Protein AF-A0A7W1W8S3-F1 (afdb_monomer)

Secondary structure (DSSP, 8-state):
---S-----HHHHHHHHHHHHHHHHHHHHHHHGGGG-SSHHHHHHHHHHHHHHTTHHHHHHHHHHHHHTTS-----TTS--HHHHHTTT----BTTB-SPPPPP---

Foldseek 3Di:
DPDPDFDADPVLVVLLVVLVVCVVVVVVVLVVCPVVDPDPVSSVVSVVCCCPVVVSVVSVVSNCVRVCVRFDPDADPVRDGPVCVVCVPPDDADPVRNDPPPDPPPD

Mean predicted aligned error: 5.75 Å

Radius of gyration: 18.42 Å; Cα contacts (8 Å, |Δi|>4): 42; chains: 1; bounding box: 38×42×54 Å

Structure (mmCIF, N/CA/C/O backbone):
data_AF-A0A7W1W8S3-F1
#
_entry.id   AF-A0A7W1W8S3-F1
#
loop_
_atom_site.group_PDB
_atom_site.id
_atom_site.type_symbol
_atom_site.label_atom_id
_atom_site.label_alt_id
_atom_site.label_comp_id
_atom_site.label_asym_id
_atom_site.label_entity_id
_atom_site.label_seq_id
_atom_site.pdbx_PDB_ins_code
_atom_site.Cartn_x
_atom_site.Cartn_y
_atom_site.Cartn_z
_atom_site.occupancy
_atom_site.B_iso_or_equiv
_atom_site.auth_seq_id
_atom_site.auth_comp_id
_atom_site.auth_asym_id
_atom_site.auth_atom_id
_atom_site.pdbx_PDB_model_num
ATOM 1 N N . MET A 1 1 ? -14.171 -7.850 23.528 1.00 48.53 1 MET A N 1
ATOM 2 C CA . MET A 1 1 ? -14.894 -8.404 22.365 1.00 48.53 1 MET A CA 1
ATOM 3 C C . MET A 1 1 ? -14.457 -7.577 21.182 1.00 48.53 1 MET A C 1
ATOM 5 O O . MET A 1 1 ? -14.751 -6.393 21.183 1.00 48.53 1 MET A O 1
ATOM 9 N N . THR A 1 2 ? -13.695 -8.152 20.259 1.00 61.97 2 THR A N 1
ATOM 10 C CA . THR A 1 2 ? -13.437 -7.525 18.961 1.00 61.97 2 THR A CA 1
ATOM 11 C C . THR A 1 2 ? -14.764 -7.469 18.216 1.00 61.97 2 THR A C 1
ATOM 13 O O . THR A 1 2 ? -15.479 -8.474 18.160 1.00 61.97 2 THR A O 1
ATOM 16 N N . ASP A 1 3 ? -15.143 -6.290 17.733 1.00 69.56 3 ASP A N 1
ATOM 17 C CA . ASP A 1 3 ? -16.346 -6.149 16.920 1.00 69.56 3 ASP A CA 1
ATOM 18 C C . ASP A 1 3 ? -16.159 -6.979 15.642 1.00 69.56 3 ASP A C 1
ATOM 20 O O . ASP A 1 3 ? -15.151 -6.852 14.951 1.00 69.56 3 ASP A O 1
ATOM 24 N N . GLU A 1 4 ? -17.121 -7.842 15.301 1.00 82.56 4 GLU A N 1
ATOM 25 C CA . GLU A 1 4 ? -17.028 -8.693 14.098 1.00 82.56 4 GLU A CA 1
ATOM 26 C C . GLU A 1 4 ? -16.993 -7.848 12.806 1.00 82.56 4 GLU A C 1
ATOM 28 O O . GLU A 1 4 ? -16.662 -8.333 11.722 1.00 82.56 4 GLU A O 1
ATOM 33 N N . LYS A 1 5 ? -17.383 -6.570 12.898 1.00 89.06 5 LYS A N 1
ATOM 34 C CA . LYS A 1 5 ? -17.531 -5.661 11.763 1.00 89.06 5 LYS A CA 1
ATOM 35 C C . LYS A 1 5 ? -16.954 -4.292 12.085 1.00 89.06 5 LYS A C 1
ATOM 37 O O . LYS A 1 5 ? -17.361 -3.650 13.044 1.00 89.06 5 LYS A O 1
ATOM 42 N N . VAL A 1 6 ? -16.128 -3.790 11.174 1.00 91.94 6 VAL A N 1
ATOM 43 C CA . VAL A 1 6 ? -15.742 -2.376 11.118 1.00 91.94 6 VAL A CA 1
ATOM 44 C C . VAL A 1 6 ? -16.645 -1.617 10.149 1.00 91.94 6 VAL A C 1
ATOM 46 O O . VAL A 1 6 ? -17.124 -2.164 9.150 1.00 91.94 6 VAL A O 1
ATOM 49 N N . SER A 1 7 ? -16.896 -0.340 10.433 1.00 93.50 7 SER A N 1
ATOM 50 C CA . SER A 1 7 ? -17.739 0.515 9.595 1.00 93.50 7 SER A CA 1
ATOM 51 C C . SER A 1 7 ? -16.997 1.774 9.167 1.00 93.50 7 SER A C 1
ATOM 53 O O . SER A 1 7 ? -16.213 2.350 9.915 1.00 93.50 7 SER A O 1
ATOM 55 N N . TYR A 1 8 ? -17.261 2.216 7.939 1.00 96.75 8 TYR A N 1
ATOM 56 C CA . TYR A 1 8 ? -16.612 3.380 7.351 1.00 96.75 8 TYR A CA 1
ATOM 57 C C . TYR A 1 8 ? -17.628 4.268 6.651 1.00 96.75 8 TYR A C 1
ATOM 59 O O . TYR A 1 8 ? -18.644 3.808 6.119 1.00 96.75 8 TYR A O 1
ATOM 67 N N . ARG A 1 9 ? -17.319 5.563 6.558 1.00 97.19 9 ARG A N 1
ATOM 68 C CA . ARG A 1 9 ? -18.111 6.468 5.724 1.00 97.19 9 ARG A CA 1
ATOM 69 C C . ARG A 1 9 ? -17.933 6.076 4.262 1.00 97.19 9 ARG A C 1
ATOM 71 O O . ARG A 1 9 ? -16.817 6.062 3.746 1.00 97.19 9 ARG A O 1
ATOM 78 N N . ARG A 1 10 ? -19.048 5.868 3.558 1.00 97.62 10 ARG A N 1
ATOM 79 C CA . ARG A 1 10 ? -19.069 5.500 2.130 1.00 97.62 10 ARG A CA 1
ATOM 80 C C . ARG A 1 10 ? -18.145 6.368 1.267 1.00 97.62 10 ARG A C 1
ATOM 82 O O . ARG A 1 10 ? -17.438 5.841 0.418 1.00 97.62 10 ARG A O 1
ATOM 89 N N . LYS A 1 11 ? -18.134 7.687 1.489 1.00 97.88 11 LYS A N 1
ATOM 90 C CA . LYS A 1 11 ? -17.292 8.632 0.734 1.00 97.88 11 LYS A CA 1
ATOM 91 C C . LYS A 1 11 ? -15.789 8.367 0.892 1.00 97.88 11 LYS A C 1
ATOM 93 O O . LYS A 1 11 ? -15.045 8.536 -0.068 1.00 97.88 11 LYS A O 1
ATOM 98 N N . ASP A 1 12 ? -15.361 7.932 2.075 1.00 97.81 12 ASP A N 1
ATOM 99 C CA . ASP A 1 12 ? -13.952 7.687 2.370 1.00 97.81 12 ASP A CA 1
ATOM 100 C C . ASP A 1 12 ? -13.505 6.381 1.698 1.00 97.81 12 ASP A C 1
ATOM 102 O O . ASP A 1 12 ? -12.458 6.344 1.057 1.00 97.81 12 ASP A O 1
ATOM 106 N N . ILE A 1 13 ? -14.363 5.353 1.719 1.00 98.12 13 ILE A N 1
ATOM 107 C CA . ILE A 1 13 ? -14.136 4.098 0.987 1.00 98.12 13 ILE A CA 1
ATOM 108 C C . ILE A 1 13 ? -14.109 4.317 -0.526 1.00 98.12 13 ILE A C 1
ATOM 110 O O . ILE A 1 13 ? -13.211 3.816 -1.194 1.00 98.12 13 ILE A O 1
ATOM 114 N N . ILE A 1 14 ? -15.040 5.100 -1.083 1.00 98.44 14 ILE A N 1
ATOM 115 C CA . ILE A 1 14 ? -15.029 5.425 -2.520 1.00 98.44 14 ILE A CA 1
ATOM 116 C C . ILE A 1 14 ? -13.722 6.122 -2.908 1.00 98.44 14 ILE A C 1
ATOM 118 O O . ILE A 1 14 ? -13.148 5.797 -3.944 1.00 98.44 14 ILE A O 1
ATOM 122 N N . LYS A 1 15 ? -13.225 7.043 -2.073 1.00 97.69 15 LYS A N 1
ATOM 123 C CA . LYS A 1 15 ? -11.942 7.714 -2.310 1.00 97.69 15 LYS A CA 1
ATOM 124 C C . LYS A 1 15 ? -10.779 6.716 -2.336 1.00 97.69 15 LYS A C 1
ATOM 126 O O . LYS A 1 15 ? -9.979 6.763 -3.265 1.00 97.69 15 LYS A O 1
ATOM 131 N N . ILE A 1 16 ? -10.717 5.799 -1.367 1.00 98.38 16 ILE A N 1
ATOM 132 C CA . ILE A 1 16 ? -9.697 4.739 -1.329 1.00 98.38 16 ILE A CA 1
ATOM 133 C C . ILE A 1 16 ? -9.774 3.867 -2.583 1.00 98.38 16 ILE A C 1
ATOM 135 O O . ILE A 1 16 ? -8.760 3.639 -3.232 1.00 98.38 16 ILE A O 1
ATOM 139 N N . LEU A 1 17 ? -10.971 3.406 -2.951 1.00 98.50 17 LEU A N 1
ATOM 140 C CA . LEU A 1 17 ? -11.169 2.546 -4.118 1.00 98.50 17 LEU A CA 1
ATOM 141 C C . LEU A 1 17 ? -10.787 3.247 -5.424 1.00 98.50 17 LEU A C 1
ATOM 143 O O . LEU A 1 17 ? -10.209 2.616 -6.303 1.00 98.50 17 LEU A O 1
ATOM 147 N N . ALA A 1 18 ? -11.063 4.546 -5.549 1.00 98.19 18 ALA A N 1
ATOM 148 C CA . ALA A 1 18 ? -10.634 5.329 -6.701 1.00 98.19 18 ALA A CA 1
ATOM 149 C C . ALA A 1 18 ? -9.101 5.411 -6.792 1.00 98.19 18 ALA A C 1
ATOM 151 O O . ALA A 1 18 ? -8.542 5.174 -7.863 1.00 98.19 18 ALA A O 1
ATOM 152 N N . ASP A 1 19 ? -8.419 5.684 -5.673 1.00 98.12 19 ASP A N 1
ATOM 153 C CA . ASP A 1 19 ? -6.954 5.708 -5.617 1.00 98.12 19 ASP A CA 1
ATOM 154 C C . ASP A 1 19 ? -6.351 4.325 -5.934 1.00 98.12 19 ASP A C 1
ATOM 156 O O . ASP A 1 19 ? -5.427 4.232 -6.744 1.00 98.12 19 ASP A O 1
ATOM 160 N N . LEU A 1 20 ? -6.910 3.243 -5.379 1.00 98.25 20 LEU A N 1
ATOM 161 C CA . LEU A 1 20 ? -6.494 1.867 -5.680 1.00 98.25 20 LEU A CA 1
ATOM 162 C C . LEU A 1 20 ? -6.715 1.503 -7.151 1.00 98.25 20 LEU A C 1
ATOM 164 O O . LEU A 1 20 ? -5.863 0.857 -7.755 1.00 98.25 20 LEU A O 1
ATOM 168 N N . ASN A 1 21 ? -7.822 1.937 -7.755 1.00 98.38 21 ASN A N 1
ATOM 169 C CA . ASN A 1 21 ? -8.094 1.678 -9.165 1.00 98.38 21 ASN A CA 1
ATOM 170 C C . ASN A 1 21 ? -7.061 2.357 -10.074 1.00 98.38 21 ASN A C 1
ATOM 172 O O . ASN A 1 21 ? -6.577 1.739 -11.018 1.00 98.38 21 ASN A O 1
ATOM 176 N N . VAL A 1 22 ? -6.678 3.603 -9.765 1.00 97.94 22 VAL A N 1
ATOM 177 C CA . VAL A 1 22 ? -5.586 4.285 -10.478 1.00 97.94 22 VAL A CA 1
ATOM 178 C C . VAL A 1 22 ? -4.292 3.483 -10.359 1.00 97.94 22 VAL A C 1
ATOM 180 O O . VAL A 1 22 ? -3.629 3.270 -11.371 1.00 97.94 22 VAL A O 1
ATOM 183 N N . MET A 1 23 ? -3.951 2.997 -9.163 1.00 97.50 23 MET A N 1
ATOM 184 C CA . MET A 1 23 ? -2.750 2.180 -8.948 1.00 97.50 23 MET A CA 1
ATOM 185 C C . MET A 1 23 ? -2.775 0.892 -9.771 1.00 97.50 23 MET A C 1
ATOM 187 O O . MET A 1 23 ? -1.861 0.660 -10.555 1.00 97.50 23 MET A O 1
ATOM 191 N N . VAL A 1 24 ? -3.824 0.078 -9.629 1.00 97.75 24 VAL A N 1
ATOM 192 C CA . VAL A 1 24 ? -3.924 -1.240 -10.274 1.00 97.75 24 VAL A CA 1
ATOM 193 C C . VAL A 1 24 ? -3.904 -1.114 -11.794 1.00 97.75 24 VAL A C 1
ATOM 195 O O . VAL A 1 24 ? -3.091 -1.762 -12.446 1.00 97.75 24 VAL A O 1
ATOM 198 N N . VAL A 1 25 ? -4.747 -0.247 -12.361 1.00 97.88 25 VAL A N 1
ATOM 199 C CA . VAL A 1 25 ? -4.842 -0.089 -13.819 1.00 97.88 25 VAL A CA 1
ATOM 200 C C . VAL A 1 25 ? -3.549 0.478 -14.403 1.00 97.88 25 VAL A C 1
ATOM 202 O O . VAL A 1 25 ? -3.134 0.078 -15.488 1.00 97.88 25 VAL A O 1
ATOM 205 N N . SER A 1 26 ? -2.892 1.407 -13.706 1.00 97.50 26 SER A N 1
ATOM 206 C CA . SER A 1 26 ? -1.647 1.998 -14.207 1.00 97.50 26 SER A CA 1
ATOM 207 C C . SER A 1 26 ? -0.482 1.017 -14.118 1.00 97.50 26 SER A C 1
ATOM 209 O O . SER A 1 26 ? 0.285 0.918 -15.069 1.00 97.50 26 SER A O 1
ATOM 211 N N . LEU A 1 27 ? -0.367 0.256 -13.024 1.00 96.56 27 LEU A N 1
ATOM 212 C CA . LEU A 1 27 ? 0.672 -0.766 -12.871 1.00 96.56 27 LEU A CA 1
ATOM 213 C C . LEU A 1 27 ? 0.518 -1.897 -13.894 1.00 96.56 27 LEU A C 1
ATOM 215 O O . LEU A 1 27 ? 1.519 -2.338 -14.448 1.00 96.56 27 LEU A O 1
ATOM 219 N N . ASP A 1 28 ? -0.713 -2.318 -14.195 1.00 96.38 28 ASP A N 1
ATOM 220 C CA . ASP A 1 28 ? -0.994 -3.300 -15.251 1.00 96.38 28 ASP A CA 1
ATOM 221 C C . ASP A 1 28 ? -0.544 -2.803 -16.638 1.00 96.38 28 ASP A C 1
ATOM 223 O O . ASP A 1 28 ? 0.131 -3.514 -17.386 1.00 96.38 28 ASP A O 1
ATOM 227 N N . ARG A 1 29 ? -0.825 -1.531 -16.953 1.00 95.56 29 ARG A N 1
ATOM 228 C CA . ARG A 1 29 ? -0.381 -0.896 -18.204 1.00 95.56 29 ARG A CA 1
ATOM 229 C C . ARG A 1 29 ? 1.136 -0.747 -18.281 1.00 95.56 29 ARG A C 1
ATOM 231 O O . ARG A 1 29 ? 1.715 -1.058 -19.316 1.00 95.56 29 ARG A O 1
ATOM 238 N N . ILE A 1 30 ? 1.778 -0.303 -17.199 1.00 94.94 30 ILE A N 1
ATOM 239 C CA . ILE A 1 30 ? 3.242 -0.189 -17.117 1.00 94.94 30 ILE A CA 1
ATOM 240 C C . ILE A 1 30 ? 3.882 -1.569 -17.291 1.00 94.94 30 ILE A C 1
ATOM 242 O O . ILE A 1 30 ? 4.807 -1.717 -18.085 1.00 94.94 30 ILE A O 1
ATOM 246 N N . GLY A 1 31 ? 3.354 -2.590 -16.610 1.00 93.88 31 GLY A N 1
ATOM 247 C CA . GLY A 1 31 ? 3.814 -3.972 -16.738 1.00 93.88 31 GLY A CA 1
ATOM 248 C C . GLY A 1 31 ? 3.652 -4.520 -18.157 1.00 93.88 31 GLY A C 1
ATOM 249 O O . GLY A 1 31 ? 4.566 -5.154 -18.676 1.00 93.88 31 GLY A O 1
ATOM 250 N N . SER A 1 32 ? 2.535 -4.217 -18.823 1.00 93.38 32 SER A N 1
ATOM 251 C CA . SER A 1 32 ? 2.305 -4.602 -20.223 1.00 93.38 32 SER A CA 1
ATOM 252 C C . SER A 1 32 ? 3.291 -3.927 -21.186 1.00 93.38 32 SER A C 1
ATOM 254 O O . SER A 1 32 ? 3.741 -4.545 -22.150 1.00 93.38 32 SER A O 1
ATOM 256 N N . TYR A 1 33 ? 3.700 -2.691 -20.886 1.00 92.25 33 TYR A N 1
ATOM 257 C CA . TYR A 1 33 ? 4.687 -1.937 -21.664 1.00 92.25 33 TYR A CA 1
ATOM 258 C C . TYR A 1 33 ? 6.134 -2.434 -21.474 1.00 92.25 33 TYR A C 1
ATOM 260 O O . TYR A 1 33 ? 7.045 -1.979 -22.164 1.00 92.25 33 TYR A O 1
ATOM 268 N N . TYR A 1 34 ? 6.374 -3.401 -20.578 1.00 89.38 34 TYR A N 1
ATOM 269 C CA . TYR A 1 34 ? 7.710 -3.952 -20.324 1.00 89.38 34 TYR A CA 1
ATOM 270 C C . TYR A 1 34 ? 8.405 -4.443 -21.601 1.00 89.38 34 TYR A C 1
ATOM 272 O O . TYR A 1 34 ? 9.585 -4.172 -21.803 1.00 89.38 34 TYR A O 1
ATOM 280 N N . SER A 1 35 ? 7.667 -5.124 -22.484 1.00 90.56 35 SER A N 1
ATOM 281 C CA . SER A 1 35 ? 8.219 -5.656 -23.740 1.00 90.56 35 SER A CA 1
ATOM 282 C C . SER A 1 35 ? 8.589 -4.582 -24.772 1.00 90.56 35 SER A C 1
ATOM 284 O O . SER A 1 35 ? 9.364 -4.860 -25.684 1.00 90.56 35 SER A O 1
ATOM 286 N N . GLU A 1 36 ? 8.065 -3.364 -24.616 1.00 93.62 36 GLU A N 1
ATOM 287 C CA . GLU A 1 36 ? 8.335 -2.216 -25.489 1.00 93.62 36 GLU A CA 1
ATOM 288 C C . GLU A 1 36 ? 9.481 -1.335 -24.962 1.00 93.62 36 GLU A C 1
ATOM 290 O O . GLU A 1 36 ? 10.008 -0.494 -25.694 1.00 93.62 36 GLU A O 1
ATOM 295 N N . CYS A 1 37 ? 9.904 -1.534 -23.709 1.00 92.94 37 CYS A N 1
ATOM 296 C CA . CYS A 1 37 ? 11.035 -0.823 -23.122 1.00 92.94 37 CYS A CA 1
ATOM 297 C C . CYS A 1 37 ? 12.354 -1.283 -23.758 1.00 92.94 37 CYS A C 1
ATOM 299 O O . CYS A 1 37 ? 12.609 -2.474 -23.938 1.00 92.94 37 CYS A O 1
ATOM 301 N N . LYS A 1 38 ? 13.248 -0.333 -24.041 1.00 93.62 38 LYS A N 1
ATOM 302 C CA . LYS A 1 38 ? 14.576 -0.602 -24.613 1.00 93.62 38 LYS A CA 1
ATOM 303 C C . LYS A 1 38 ? 15.527 -1.218 -23.594 1.00 93.62 38 LYS A C 1
ATOM 305 O O . LYS A 1 38 ? 16.506 -1.853 -23.982 1.00 93.62 38 LYS A O 1
ATOM 310 N N . SER A 1 39 ? 15.272 -1.002 -22.304 1.00 95.38 39 SER A N 1
ATOM 311 C CA . SER A 1 39 ? 16.066 -1.569 -21.219 1.00 95.38 39 SER A CA 1
ATOM 312 C C . SER A 1 39 ? 15.269 -1.712 -19.919 1.00 95.38 39 SER A C 1
ATOM 314 O O . SER A 1 39 ? 14.185 -1.146 -19.753 1.00 95.38 39 SER A O 1
ATOM 316 N N . ILE A 1 40 ? 15.828 -2.467 -18.970 1.00 93.62 40 ILE A N 1
ATOM 317 C CA . ILE A 1 40 ? 15.248 -2.621 -17.631 1.00 93.62 40 ILE A CA 1
ATOM 318 C C . ILE A 1 40 ? 15.275 -1.301 -16.846 1.00 93.62 40 ILE A C 1
ATOM 320 O O . ILE A 1 40 ? 14.375 -1.030 -16.056 1.00 93.62 40 ILE A O 1
ATOM 324 N N . GLU A 1 41 ? 16.270 -0.450 -17.093 1.00 96.31 41 GLU A N 1
ATOM 325 C CA . GLU A 1 41 ? 16.397 0.872 -16.479 1.00 96.31 41 GLU A CA 1
ATOM 326 C C . GLU A 1 41 ? 15.276 1.811 -16.929 1.00 96.31 41 GLU A C 1
ATOM 328 O O . GLU A 1 41 ? 14.732 2.535 -16.099 1.00 96.31 41 GLU A O 1
ATOM 333 N N . GLU A 1 42 ? 14.888 1.768 -18.209 1.00 94.88 42 GLU A N 1
ATOM 334 C CA . GLU A 1 42 ? 13.739 2.528 -18.717 1.00 94.88 42 GLU A CA 1
ATOM 335 C C . GLU A 1 42 ? 12.446 2.095 -18.017 1.00 94.88 42 GLU A C 1
ATOM 337 O O . GLU A 1 42 ? 11.700 2.932 -17.509 1.00 94.88 42 GLU A O 1
ATOM 342 N N . TYR A 1 43 ? 12.222 0.785 -17.893 1.00 95.06 43 TYR A N 1
ATOM 343 C CA . TYR A 1 43 ? 11.072 0.247 -17.167 1.00 95.06 43 TYR A CA 1
ATOM 344 C C . TYR A 1 43 ? 11.061 0.656 -15.680 1.00 95.06 43 TYR A C 1
ATOM 346 O O . TYR A 1 43 ? 10.022 1.051 -15.136 1.00 95.06 43 TYR A O 1
ATOM 354 N N . HIS A 1 44 ? 12.217 0.607 -15.009 1.00 95.50 44 HIS A N 1
ATOM 355 C CA . HIS A 1 44 ? 12.357 1.057 -13.621 1.00 95.50 44 HIS A CA 1
ATOM 356 C C . HIS A 1 44 ? 12.114 2.563 -13.467 1.00 95.50 44 HIS A C 1
ATOM 358 O O . HIS A 1 44 ? 11.500 2.976 -12.479 1.00 95.50 44 HIS A O 1
ATOM 364 N N . ALA A 1 45 ? 12.557 3.377 -14.428 1.00 95.62 45 ALA A N 1
ATOM 365 C CA . ALA A 1 45 ? 12.309 4.814 -14.440 1.00 95.62 45 ALA A CA 1
ATOM 366 C C . ALA A 1 45 ? 10.817 5.117 -14.628 1.00 95.62 45 ALA A C 1
ATOM 368 O O . ALA A 1 45 ? 10.258 5.884 -13.851 1.00 95.62 45 ALA A O 1
ATOM 369 N N . LEU A 1 46 ? 10.142 4.456 -15.578 1.00 95.56 46 LEU A N 1
ATOM 370 C CA . LEU A 1 46 ? 8.691 4.585 -15.775 1.00 95.56 46 LEU A CA 1
ATOM 371 C C . LEU A 1 46 ? 7.910 4.231 -14.503 1.00 95.56 46 LEU A C 1
ATOM 373 O O . LEU A 1 46 ? 7.019 4.972 -14.087 1.00 95.56 46 LEU A O 1
ATOM 377 N N . SER A 1 47 ? 8.281 3.123 -13.858 1.00 95.12 47 SER A N 1
ATOM 378 C CA . SER A 1 47 ? 7.645 2.669 -12.619 1.00 95.12 47 SER A CA 1
ATOM 379 C C . SER A 1 47 ? 7.871 3.653 -11.465 1.00 95.12 47 SER A C 1
ATOM 381 O O . SER A 1 47 ? 6.924 4.010 -10.767 1.00 95.12 47 SER A O 1
ATOM 383 N N . SER A 1 48 ? 9.108 4.127 -11.281 1.00 96.00 48 SER A N 1
ATOM 384 C CA . SER A 1 48 ? 9.453 5.096 -10.229 1.00 96.00 48 SER A CA 1
ATOM 385 C C . SER A 1 48 ? 8.760 6.443 -10.449 1.00 96.00 48 SER A C 1
ATOM 387 O O . SER A 1 48 ? 8.135 6.966 -9.529 1.00 96.00 48 SER A O 1
ATOM 389 N N . ASN A 1 49 ? 8.765 6.956 -11.684 1.00 97.06 49 ASN A N 1
ATOM 390 C CA . ASN A 1 49 ? 8.089 8.205 -12.037 1.00 97.06 49 ASN A CA 1
ATOM 391 C C . ASN A 1 49 ? 6.584 8.114 -11.784 1.00 97.06 49 ASN A C 1
ATOM 393 O O . ASN A 1 49 ? 5.997 9.046 -11.244 1.00 97.06 49 ASN A O 1
ATOM 397 N N . PHE A 1 50 ? 5.951 6.981 -12.104 1.00 97.50 50 PHE A N 1
ATOM 398 C CA . PHE A 1 50 ? 4.550 6.774 -11.755 1.00 97.50 50 PHE A CA 1
ATOM 399 C C . PHE A 1 50 ? 4.326 6.880 -10.241 1.00 97.50 50 PHE A C 1
ATOM 401 O O . PHE A 1 50 ? 3.449 7.626 -9.809 1.00 97.50 50 PHE A O 1
ATOM 408 N N . LEU A 1 51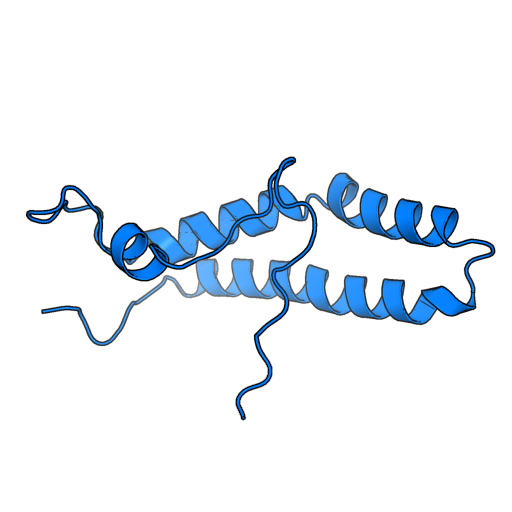 ? 5.134 6.200 -9.421 1.00 96.94 51 LEU A N 1
ATOM 409 C CA . LEU A 1 51 ? 4.995 6.265 -7.963 1.00 96.94 51 LEU A CA 1
ATOM 410 C C . LEU A 1 51 ? 5.144 7.699 -7.419 1.00 96.94 51 LEU A C 1
ATOM 412 O O . LEU A 1 51 ? 4.338 8.122 -6.577 1.00 96.94 51 LEU A O 1
ATOM 416 N N . ASP A 1 52 ? 6.124 8.446 -7.927 1.00 96.94 52 ASP A N 1
ATOM 417 C CA . ASP A 1 52 ? 6.505 9.768 -7.422 1.00 96.94 52 ASP A CA 1
ATOM 418 C C . ASP A 1 52 ? 5.628 10.910 -7.955 1.00 96.94 52 ASP A C 1
ATOM 420 O O . ASP A 1 52 ? 5.146 11.756 -7.183 1.00 96.94 52 ASP A O 1
ATOM 424 N N . GLU A 1 53 ? 5.395 10.955 -9.267 1.00 97.56 53 GLU A N 1
ATOM 425 C CA . GLU A 1 53 ? 4.643 12.026 -9.929 1.00 97.56 53 GLU A CA 1
ATOM 426 C C . GLU A 1 53 ? 3.142 11.903 -9.655 1.00 97.56 53 GLU A C 1
ATOM 428 O O . GLU A 1 53 ? 2.481 12.909 -9.390 1.00 97.56 53 GLU A O 1
ATOM 433 N N . TRP A 1 54 ? 2.610 10.676 -9.600 1.00 97.50 54 TRP A N 1
ATOM 434 C CA . TRP A 1 54 ? 1.188 10.432 -9.316 1.00 97.50 54 TRP A CA 1
ATOM 435 C C . TRP A 1 54 ? 0.874 10.349 -7.820 1.00 97.50 54 TRP A C 1
ATOM 437 O O . TRP A 1 54 ? -0.276 10.112 -7.431 1.00 97.50 54 TRP A O 1
ATOM 447 N N . LYS A 1 55 ? 1.880 10.582 -6.965 1.00 97.69 55 LYS A N 1
ATOM 448 C CA . LYS A 1 55 ? 1.753 10.604 -5.500 1.00 97.69 55 LYS A CA 1
ATOM 449 C C . LYS A 1 55 ? 1.131 9.316 -4.956 1.00 97.69 55 LYS A C 1
ATOM 451 O O . LYS A 1 55 ? 0.275 9.358 -4.070 1.00 97.69 55 LYS A O 1
ATOM 456 N N . ILE A 1 56 ? 1.583 8.169 -5.458 1.00 97.81 56 ILE A N 1
ATOM 457 C CA . ILE A 1 56 ? 1.049 6.854 -5.082 1.00 97.81 56 ILE A CA 1
ATOM 458 C C . ILE A 1 56 ? 1.324 6.538 -3.610 1.00 9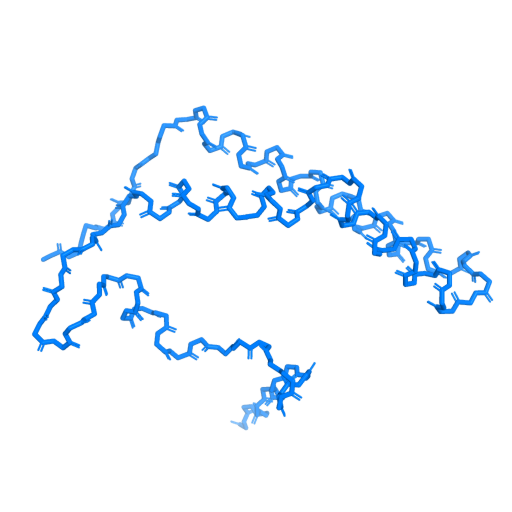7.81 56 ILE A C 1
ATOM 460 O O . ILE A 1 56 ? 0.407 6.135 -2.895 1.00 97.81 56 ILE A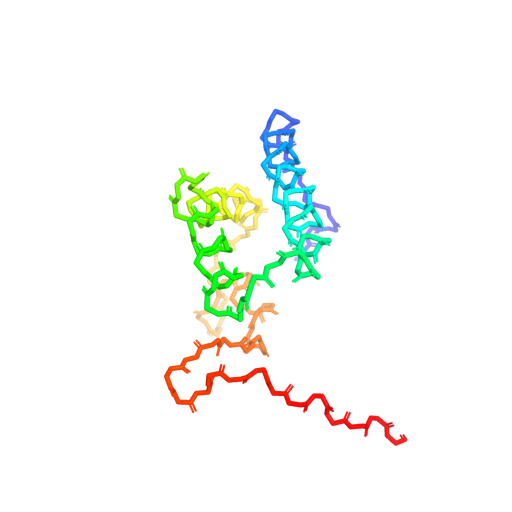 O 1
ATOM 464 N N . LEU A 1 57 ? 2.543 6.794 -3.121 1.00 95.88 57 LEU A N 1
ATOM 465 C CA . LEU A 1 57 ? 2.890 6.536 -1.718 1.00 95.88 57 LEU A CA 1
ATOM 466 C C . LEU A 1 57 ? 2.047 7.383 -0.737 1.00 95.88 57 LEU A C 1
ATOM 468 O O . LEU A 1 57 ? 1.458 6.804 0.178 1.00 95.88 57 LEU A O 1
ATOM 472 N N . PRO A 1 58 ? 1.868 8.710 -0.938 1.00 97.50 58 PRO A N 1
ATOM 473 C CA . PRO A 1 58 ? 0.917 9.493 -0.145 1.00 97.50 58 PRO A CA 1
ATOM 474 C C . PRO A 1 58 ? -0.528 8.978 -0.186 1.00 97.50 58 PRO A C 1
ATOM 476 O O . PRO A 1 58 ? -1.211 8.996 0.839 1.00 97.50 58 PRO A O 1
ATOM 479 N N . LYS A 1 59 ? -1.012 8.512 -1.346 1.00 97.94 59 LYS A N 1
ATOM 480 C CA . LYS A 1 59 ? -2.365 7.943 -1.477 1.00 97.94 59 LYS A CA 1
ATOM 481 C C . LYS A 1 59 ? -2.523 6.671 -0.643 1.00 97.94 59 LYS A C 1
ATOM 483 O O . LYS A 1 59 ? -3.510 6.553 0.079 1.00 97.94 59 LYS A O 1
ATOM 488 N N . LEU A 1 60 ? -1.537 5.770 -0.678 1.00 97.94 60 LEU A N 1
ATOM 489 C CA . LEU A 1 60 ? -1.513 4.561 0.155 1.00 97.94 60 LEU A CA 1
ATOM 490 C C . LEU A 1 60 ? -1.472 4.898 1.649 1.00 97.94 60 LEU A C 1
ATOM 492 O O . LEU A 1 60 ? -2.252 4.341 2.418 1.00 97.94 60 LEU A O 1
ATOM 496 N N . ALA A 1 61 ? -0.634 5.855 2.056 1.00 97.06 61 ALA A N 1
ATOM 497 C CA . ALA A 1 61 ? -0.568 6.306 3.446 1.00 97.06 61 ALA A CA 1
ATOM 498 C C . ALA A 1 61 ? -1.907 6.897 3.922 1.00 97.06 61 ALA A C 1
ATOM 500 O O . ALA A 1 61 ? -2.371 6.603 5.023 1.00 97.06 61 ALA A O 1
ATOM 501 N N . ASN A 1 62 ? -2.571 7.691 3.076 1.00 97.31 62 ASN A N 1
ATOM 502 C CA . ASN A 1 62 ? -3.894 8.227 3.385 1.00 97.31 62 ASN A CA 1
ATOM 503 C C . ASN A 1 62 ? -4.969 7.129 3.442 1.00 97.31 62 ASN A C 1
ATOM 505 O O . ASN A 1 62 ? -5.847 7.190 4.300 1.00 97.31 62 ASN A O 1
ATOM 509 N N . ALA A 1 63 ? -4.915 6.139 2.547 1.00 98.00 63 ALA A N 1
ATOM 510 C CA . ALA A 1 63 ? -5.828 5.002 2.577 1.00 98.00 63 ALA A CA 1
ATOM 511 C C . ALA A 1 63 ? -5.668 4.194 3.868 1.00 98.00 63 ALA A C 1
ATOM 513 O O . ALA A 1 63 ? -6.661 3.961 4.553 1.00 98.00 63 ALA A O 1
ATOM 514 N N . ARG A 1 64 ? -4.423 3.867 4.243 1.00 96.75 64 ARG A N 1
ATOM 515 C CA . ARG A 1 64 ? -4.089 3.211 5.513 1.00 96.75 64 ARG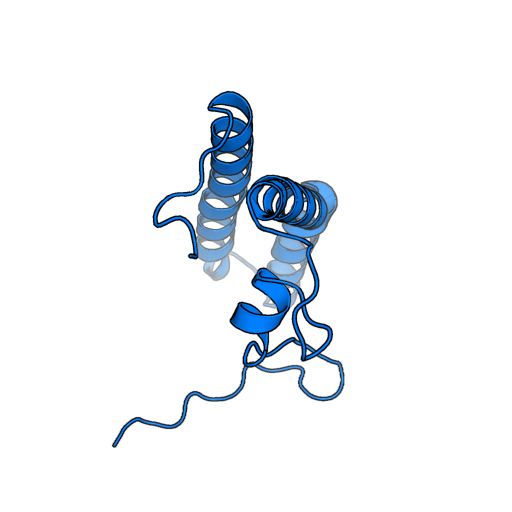 A CA 1
ATOM 516 C C . ARG A 1 64 ? -4.659 3.997 6.692 1.00 96.75 64 ARG A C 1
ATOM 518 O O . ARG A 1 64 ? -5.484 3.466 7.414 1.00 96.75 64 ARG A O 1
ATOM 525 N N . LYS A 1 65 ? -4.367 5.298 6.797 1.00 96.00 65 LYS A N 1
ATOM 526 C CA . LYS A 1 65 ? -4.898 6.1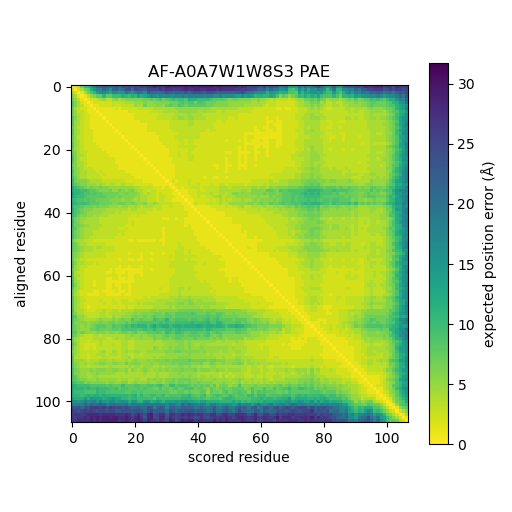56 7.872 1.00 96.00 65 LYS A CA 1
ATOM 527 C C . LYS A 1 65 ? -6.427 6.103 8.009 1.00 96.00 65 LYS A C 1
ATOM 529 O O . LYS A 1 65 ? -6.948 6.102 9.119 1.00 96.00 65 LYS A O 1
ATOM 534 N N . ILE A 1 66 ? -7.156 6.129 6.893 1.00 96.88 66 ILE A N 1
ATOM 535 C CA . ILE A 1 66 ? -8.625 6.072 6.911 1.00 96.88 66 ILE A CA 1
ATOM 536 C C . ILE A 1 66 ? -9.105 4.699 7.390 1.00 96.88 66 ILE A C 1
ATOM 538 O O . ILE A 1 66 ? -10.030 4.635 8.196 1.00 96.88 66 ILE A O 1
ATOM 542 N N . LEU A 1 67 ? -8.497 3.617 6.900 1.00 96.50 67 LEU A N 1
ATOM 543 C CA . LEU A 1 67 ? -8.875 2.259 7.288 1.00 96.50 67 LEU A CA 1
ATOM 544 C C . LEU A 1 67 ? -8.560 1.990 8.765 1.00 96.50 67 LEU A C 1
ATOM 546 O O . LEU A 1 67 ? -9.379 1.394 9.459 1.00 96.50 67 LEU A O 1
ATOM 550 N N . ASP A 1 68 ? -7.444 2.514 9.261 1.00 95.06 68 ASP A N 1
ATOM 551 C CA . ASP A 1 68 ? -6.995 2.338 10.647 1.00 95.06 68 ASP A CA 1
ATOM 552 C C . ASP A 1 68 ? -7.923 3.013 11.649 1.00 95.06 68 ASP A C 1
ATOM 554 O O . ASP A 1 68 ? -8.097 2.527 12.756 1.00 95.06 68 ASP A O 1
ATOM 558 N N . SER A 1 69 ? -8.581 4.102 11.241 1.00 93.50 69 SER A N 1
ATOM 559 C CA . SER A 1 69 ? -9.434 4.897 12.131 1.00 93.50 69 SER A CA 1
ATOM 560 C C . SER A 1 69 ? -10.658 4.16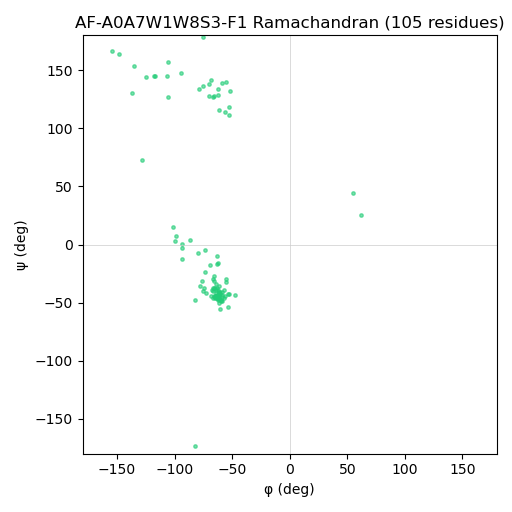3 12.691 1.00 93.50 69 SER A C 1
ATOM 562 O O . SER A 1 69 ? -11.334 4.709 13.560 1.00 93.50 69 SER A O 1
ATOM 564 N N . ALA A 1 70 ? -10.965 2.966 12.185 1.00 93.69 70 ALA A N 1
ATOM 565 C CA . ALA A 1 70 ? -12.048 2.130 12.694 1.00 93.69 70 ALA A CA 1
ATOM 566 C C . ALA A 1 70 ? -11.596 1.105 13.749 1.00 93.69 70 ALA A C 1
ATOM 568 O O . ALA A 1 70 ? -12.449 0.391 14.266 1.00 93.69 70 ALA A O 1
ATOM 569 N N . PHE A 1 71 ? -10.297 1.026 14.046 1.00 94.00 71 PHE A N 1
ATOM 570 C CA . P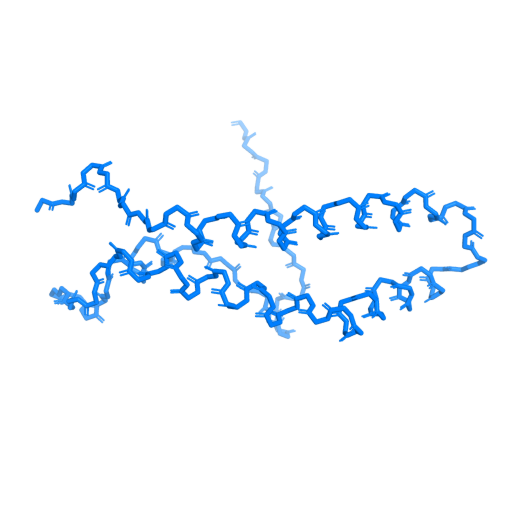HE A 1 71 ? -9.721 0.088 15.009 1.00 94.00 71 PHE A CA 1
ATOM 571 C C . PHE A 1 71 ? -9.317 0.799 16.302 1.00 94.00 71 PHE A C 1
ATOM 573 O O . PHE A 1 71 ? -9.123 2.020 16.321 1.00 94.00 71 PHE A O 1
ATOM 580 N N . SER A 1 72 ? -9.226 0.038 17.392 1.00 91.62 72 SER A N 1
ATOM 581 C CA . SER A 1 72 ? -8.897 0.589 18.704 1.00 91.62 72 SER A CA 1
ATOM 582 C C . SER A 1 72 ? -7.413 0.939 18.828 1.00 91.62 72 SER A C 1
ATOM 584 O O . SER A 1 72 ? -6.545 0.144 18.477 1.00 91.62 72 SER A O 1
ATOM 586 N N . TYR A 1 73 ? -7.144 2.111 19.408 1.00 91.62 73 TYR A N 1
ATOM 587 C CA . TYR A 1 73 ? -5.811 2.545 19.851 1.00 91.62 73 TYR A CA 1
ATOM 588 C C . TYR A 1 73 ? -5.598 2.332 21.360 1.00 91.62 73 TYR A C 1
ATOM 590 O O . TYR A 1 73 ? -4.629 2.832 21.928 1.00 91.62 73 TYR A O 1
ATOM 59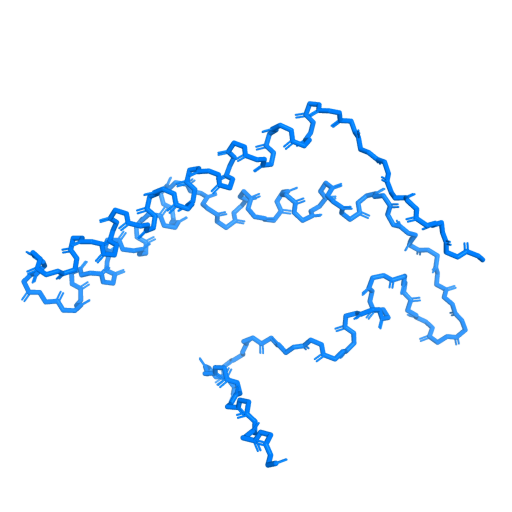8 N N . GLU A 1 74 ? -6.535 1.665 22.043 1.00 93.69 74 GLU A N 1
ATOM 599 C CA . GLU A 1 74 ? -6.363 1.312 23.452 1.00 93.69 74 GLU A CA 1
ATOM 600 C C . GLU A 1 74 ? -5.295 0.223 23.585 1.00 93.69 74 GLU A C 1
ATOM 602 O O . GLU A 1 74 ? -5.361 -0.813 22.921 1.00 93.69 74 G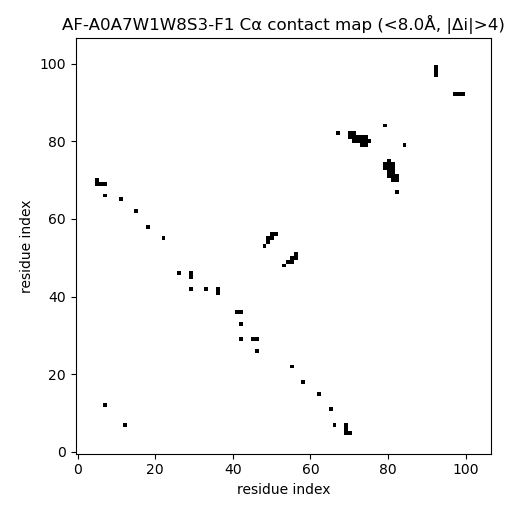LU A O 1
ATOM 607 N N . LEU A 1 75 ? -4.317 0.469 24.456 1.00 93.69 75 LEU A N 1
ATOM 608 C CA . LEU A 1 75 ? -3.232 -0.467 24.720 1.00 93.69 75 LEU A CA 1
ATOM 609 C C . LEU A 1 75 ? -3.707 -1.579 25.658 1.00 93.69 75 LEU A C 1
ATOM 611 O O . LEU A 1 75 ? -4.353 -1.317 26.676 1.00 93.69 75 LEU A O 1
ATOM 615 N N . GLY A 1 76 ? -3.373 -2.819 25.305 1.00 91.25 76 GLY A N 1
ATOM 616 C CA . GLY A 1 76 ? -3.561 -3.981 26.171 1.00 91.25 76 GLY A CA 1
ATOM 617 C C . GLY A 1 76 ? -2.430 -4.158 27.191 1.00 91.25 76 GLY A C 1
ATOM 618 O O . GLY A 1 76 ? -1.507 -3.350 27.277 1.00 91.25 76 GLY A O 1
ATOM 619 N N . ASP A 1 77 ? -2.467 -5.270 27.929 1.00 93.50 77 ASP A N 1
ATOM 620 C CA . ASP A 1 77 ? -1.456 -5.616 28.947 1.00 93.50 77 ASP A CA 1
ATOM 621 C C . ASP A 1 77 ? -0.033 -5.811 28.383 1.00 93.50 77 ASP A C 1
ATOM 623 O O . ASP A 1 77 ? 0.944 -5.827 29.131 1.00 93.50 77 ASP A O 1
ATOM 627 N N . ASP A 1 78 ? 0.095 -5.981 27.070 1.00 93.00 78 ASP A N 1
ATOM 628 C CA . ASP A 1 78 ? 1.356 -6.127 26.340 1.00 93.00 78 ASP A CA 1
ATOM 629 C C . ASP A 1 78 ? 1.811 -4.846 25.625 1.00 93.00 78 ASP A C 1
ATOM 631 O O . ASP A 1 78 ? 2.707 -4.911 24.787 1.00 93.00 78 ASP A O 1
ATOM 635 N N . ASP A 1 79 ? 1.220 -3.697 25.972 1.00 92.88 79 ASP A N 1
ATOM 636 C CA . ASP A 1 79 ? 1.606 -2.367 25.474 1.00 92.88 79 ASP A CA 1
ATOM 637 C C . ASP A 1 79 ? 1.450 -2.200 23.948 1.00 92.88 79 ASP A C 1
ATOM 639 O O . ASP A 1 79 ? 2.128 -1.383 23.333 1.00 92.88 79 ASP A O 1
ATOM 643 N N . MET A 1 80 ? 0.553 -2.978 23.330 1.00 94.75 80 MET A N 1
ATOM 644 C CA . MET A 1 80 ? 0.232 -2.901 21.898 1.00 94.75 80 MET A CA 1
ATOM 645 C C . MET A 1 80 ? -1.229 -2.517 21.665 1.00 94.75 80 MET A C 1
ATOM 647 O O . MET A 1 80 ? -2.121 -2.974 22.393 1.00 94.75 80 MET A O 1
ATOM 651 N N . ASP A 1 81 ? -1.488 -1.744 20.610 1.00 93.88 81 ASP A N 1
ATOM 652 C CA . ASP A 1 81 ? -2.852 -1.522 20.120 1.00 93.88 81 ASP A CA 1
ATOM 653 C C . ASP A 1 81 ? -3.411 -2.736 19.346 1.00 93.88 81 ASP A C 1
ATOM 655 O O . ASP A 1 81 ? -2.765 -3.783 19.211 1.00 93.88 81 ASP A O 1
ATOM 659 N N . GLU A 1 82 ? -4.663 -2.641 18.887 1.00 93.50 82 GLU A N 1
ATOM 660 C CA . GLU A 1 82 ? -5.331 -3.728 18.166 1.00 93.50 82 GLU A CA 1
ATOM 661 C C . GLU A 1 82 ? -4.581 -4.119 16.883 1.00 93.50 82 GLU A C 1
ATOM 663 O O . GLU A 1 82 ? -4.325 -5.301 16.649 1.00 93.50 82 GLU A O 1
ATOM 668 N N . LEU A 1 83 ? -4.194 -3.144 16.057 1.00 93.69 83 LEU A N 1
ATOM 669 C CA . LEU A 1 83 ? -3.558 -3.414 14.769 1.00 93.69 83 LEU A CA 1
ATOM 670 C C . LEU A 1 83 ? -2.088 -3.792 14.927 1.00 93.69 83 LEU A C 1
ATOM 672 O O . LEU A 1 83 ? -1.615 -4.643 14.181 1.00 93.69 83 LEU A O 1
ATOM 676 N N . GLU A 1 84 ? -1.368 -3.198 15.877 1.00 93.12 84 GLU A N 1
ATOM 677 C CA . GLU A 1 84 ? 0.011 -3.575 16.204 1.00 93.12 84 GLU A CA 1
ATOM 678 C C . GLU A 1 84 ? 0.107 -5.058 16.563 1.00 93.12 84 GLU A C 1
ATOM 680 O O . GLU A 1 84 ? 0.961 -5.779 16.040 1.00 93.12 84 GLU A O 1
ATOM 685 N N . ARG A 1 85 ? -0.833 -5.534 17.379 1.00 94.44 85 ARG A N 1
ATOM 686 C CA . ARG A 1 85 ? -0.935 -6.936 17.785 1.00 94.44 85 ARG A CA 1
ATOM 687 C C . ARG A 1 85 ? -1.243 -7.863 16.614 1.00 94.44 85 ARG A C 1
ATOM 689 O O . ARG A 1 85 ? -0.594 -8.896 16.470 1.00 94.44 85 ARG A O 1
ATOM 696 N N . GLU A 1 86 ? -2.189 -7.499 15.752 1.00 92.94 86 GLU A N 1
ATOM 697 C CA . GLU A 1 86 ? -2.494 -8.274 14.538 1.00 92.94 86 GLU A CA 1
ATOM 698 C C . GLU A 1 86 ? -1.319 -8.273 13.543 1.00 92.94 86 GLU A C 1
ATOM 700 O O . GLU A 1 86 ? -1.158 -9.192 12.739 1.00 92.94 86 GLU A O 1
ATOM 705 N N . PHE A 1 87 ? -0.482 -7.233 13.573 1.00 93.75 87 PHE A N 1
ATOM 706 C CA . PHE A 1 87 ? 0.594 -7.021 12.604 1.00 93.75 87 PHE A CA 1
ATOM 707 C C . PHE A 1 87 ? 1.974 -7.452 13.103 1.00 93.75 87 PHE A C 1
ATOM 709 O O . PHE A 1 87 ? 2.955 -7.284 12.374 1.00 93.75 87 PHE A O 1
ATOM 716 N N . GLN A 1 88 ? 2.063 -8.028 14.303 1.00 92.31 88 GLN A N 1
ATOM 717 C CA . GLN A 1 88 ? 3.328 -8.379 14.955 1.00 92.31 88 GLN A CA 1
ATOM 718 C C . GLN A 1 88 ? 4.231 -9.287 14.101 1.00 92.31 88 GLN A C 1
ATOM 720 O O . GLN A 1 88 ? 5.454 -9.155 14.125 1.00 92.31 88 GLN A O 1
ATOM 725 N N . ASP A 1 89 ? 3.631 -10.156 13.283 1.00 90.44 89 ASP A N 1
ATOM 726 C CA . ASP A 1 89 ? 4.345 -11.109 12.427 1.00 90.44 89 ASP A CA 1
ATOM 727 C C . ASP A 1 89 ? 4.591 -10.592 10.998 1.00 90.44 89 ASP A C 1
ATOM 729 O O . ASP A 1 89 ? 5.172 -11.293 10.157 1.00 90.44 89 ASP A O 1
ATOM 733 N N . LEU A 1 90 ? 4.150 -9.368 10.682 1.00 91.06 90 LEU A N 1
ATOM 734 C CA . LEU A 1 90 ? 4.385 -8.779 9.370 1.00 91.06 90 LEU A CA 1
ATOM 735 C C . LEU A 1 90 ? 5.865 -8.463 9.171 1.00 91.06 90 LEU A C 1
ATOM 737 O O . LEU A 1 90 ? 6.583 -7.989 10.050 1.00 91.06 90 LEU A O 1
ATOM 741 N N . GLN A 1 91 ? 6.322 -8.699 7.947 1.00 89.31 91 GLN A N 1
ATOM 742 C CA . GLN A 1 91 ? 7.706 -8.475 7.565 1.00 89.31 91 GLN A CA 1
ATOM 743 C C . GLN A 1 91 ? 7.815 -7.236 6.701 1.00 89.31 91 GLN A C 1
ATOM 745 O O . GLN A 1 91 ? 7.160 -7.120 5.664 1.00 89.31 91 GLN A O 1
ATOM 750 N N . TYR A 1 92 ? 8.703 -6.340 7.108 1.00 88.75 92 TYR A N 1
ATOM 751 C CA . TYR A 1 92 ? 8.933 -5.082 6.424 1.00 88.75 92 TYR A CA 1
ATOM 752 C C . TYR A 1 92 ? 10.252 -5.117 5.665 1.00 88.75 92 TYR A C 1
ATOM 754 O O . TYR A 1 92 ? 11.247 -5.709 6.098 1.00 88.75 92 TYR A O 1
ATOM 762 N N . TRP A 1 93 ? 10.260 -4.445 4.518 1.00 91.38 93 TRP A N 1
ATOM 763 C CA . TRP A 1 93 ? 11.496 -4.163 3.808 1.00 91.38 93 TRP A CA 1
ATOM 764 C C . TRP A 1 93 ? 12.440 -3.361 4.712 1.00 91.38 93 TRP A C 1
ATOM 766 O O . TRP A 1 93 ? 12.024 -2.441 5.416 1.00 91.38 93 TRP A O 1
ATOM 776 N N . SER A 1 94 ? 13.727 -3.689 4.677 1.00 92.12 94 SER A N 1
ATOM 777 C CA . SER A 1 94 ? 14.777 -2.879 5.295 1.00 92.12 94 SER A CA 1
ATOM 778 C C . SER A 1 94 ? 16.066 -3.013 4.496 1.00 92.12 94 SER A C 1
ATOM 780 O O . SER A 1 94 ? 16.239 -3.974 3.749 1.00 92.12 94 SER A O 1
ATOM 782 N N . MET A 1 95 ? 17.028 -2.115 4.713 1.00 90.81 95 MET A N 1
ATOM 783 C CA . MET A 1 95 ? 18.361 -2.247 4.103 1.00 90.81 95 MET A CA 1
ATOM 784 C C . MET A 1 95 ? 19.036 -3.589 4.427 1.00 90.81 95 MET A C 1
ATOM 786 O O . MET A 1 95 ? 19.809 -4.101 3.624 1.00 90.81 95 MET A O 1
ATOM 790 N N . LYS A 1 96 ? 18.726 -4.181 5.588 1.00 89.94 96 LYS A N 1
ATOM 791 C CA . LYS A 1 96 ? 19.232 -5.503 5.984 1.00 89.94 96 LYS A CA 1
ATOM 792 C C . LYS A 1 96 ? 18.506 -6.645 5.264 1.00 89.94 96 LYS A C 1
ATOM 794 O O . LYS A 1 96 ? 19.128 -7.660 4.976 1.00 89.94 96 LYS A O 1
ATOM 799 N N . ASN A 1 97 ? 17.226 -6.460 4.934 1.00 87.12 97 ASN A N 1
ATOM 800 C CA . ASN A 1 97 ? 16.369 -7.441 4.265 1.00 87.12 97 ASN A CA 1
ATOM 801 C C . ASN A 1 97 ? 15.694 -6.820 3.025 1.00 87.12 97 ASN A C 1
ATOM 803 O O . ASN A 1 97 ? 14.491 -6.550 3.046 1.00 87.12 97 ASN A O 1
ATOM 807 N N . PRO A 1 98 ? 16.444 -6.573 1.933 1.00 87.88 98 PRO A N 1
ATOM 808 C CA . PRO A 1 98 ? 15.922 -5.837 0.783 1.00 87.88 98 PRO A CA 1
ATOM 809 C C . PRO A 1 98 ? 15.047 -6.685 -0.153 1.00 87.88 98 PRO A C 1
ATOM 811 O O . PRO A 1 98 ? 14.479 -6.165 -1.110 1.00 87.88 98 PRO A O 1
ATOM 814 N N . LYS A 1 99 ? 14.967 -7.999 0.083 1.00 85.81 99 LYS A N 1
ATOM 815 C CA . LYS A 1 99 ? 14.170 -8.948 -0.701 1.00 85.81 99 LYS A CA 1
ATOM 816 C C . LYS A 1 99 ? 13.094 -9.565 0.195 1.00 85.81 99 LYS A C 1
ATOM 818 O O . LYS A 1 99 ? 13.391 -9.820 1.363 1.00 85.81 99 LYS A O 1
ATOM 823 N N . PRO A 1 100 ? 11.894 -9.865 -0.336 1.00 79.25 100 PRO A N 1
ATOM 824 C CA . PRO A 1 100 ? 10.888 -10.614 0.408 1.00 79.25 100 PRO A CA 1
ATOM 825 C C . PRO A 1 100 ? 11.469 -11.941 0.901 1.00 79.25 100 PRO A C 1
ATOM 827 O O . PRO A 1 100 ? 12.210 -12.603 0.161 1.00 79.25 100 PRO A O 1
ATOM 830 N N . LEU A 1 101 ? 11.134 -12.351 2.127 1.00 71.38 101 LEU A N 1
ATOM 831 C CA . LEU A 1 101 ? 11.540 -13.671 2.589 1.00 71.38 101 LEU A CA 1
ATOM 832 C C . LEU A 1 101 ? 10.900 -14.731 1.691 1.00 71.38 101 LEU A C 1
ATOM 834 O O . LEU A 1 101 ? 9.714 -14.674 1.358 1.00 71.38 101 LEU A O 1
ATOM 838 N N . LYS A 1 102 ? 11.700 -15.713 1.272 1.00 68.94 102 LYS A N 1
ATOM 839 C CA . LYS A 1 102 ? 11.179 -16.861 0.531 1.00 68.94 102 LYS A CA 1
ATOM 840 C C . LYS A 1 102 ? 10.195 -17.574 1.454 1.00 68.94 102 LYS A C 1
ATOM 842 O O . LYS A 1 102 ? 10.623 -18.103 2.477 1.00 68.94 102 LYS A O 1
ATOM 847 N N . LYS A 1 103 ? 8.906 -17.622 1.093 1.00 57.75 103 LYS A N 1
ATOM 848 C CA . LYS A 1 103 ? 7.967 -18.544 1.746 1.00 57.75 103 LYS A CA 1
ATOM 849 C C . LYS A 1 103 ? 8.597 -19.934 1.669 1.00 57.75 103 LYS A C 1
ATOM 851 O O . LYS A 1 103 ? 8.897 -20.411 0.571 1.00 57.75 103 LYS A O 1
ATOM 856 N N . GLY A 1 104 ? 8.879 -20.543 2.822 1.00 50.31 104 GLY A N 1
ATOM 857 C CA . GLY A 1 104 ? 9.325 -21.931 2.866 1.00 50.31 104 GLY A CA 1
ATOM 858 C C . GLY A 1 104 ? 8.322 -22.767 2.078 1.00 50.31 104 GLY A C 1
ATOM 859 O O . GLY A 1 104 ? 7.117 -22.568 2.229 1.00 50.31 104 GLY A O 1
ATOM 860 N N . LYS A 1 105 ? 8.797 -23.641 1.183 1.00 40.22 105 LYS A N 1
ATOM 861 C CA . LYS A 1 105 ? 7.922 -24.618 0.528 1.00 40.22 105 LYS A CA 1
ATOM 862 C C . LYS A 1 105 ? 7.185 -25.360 1.644 1.00 40.22 105 LYS A C 1
ATOM 864 O O . LYS A 1 105 ? 7.838 -26.077 2.399 1.00 40.22 105 LYS A O 1
ATOM 869 N N . SER A 1 106 ? 5.874 -25.148 1.770 1.00 44.69 106 SER A N 1
ATOM 870 C CA . SER A 1 106 ? 5.025 -26.054 2.541 1.00 44.69 106 SER A CA 1
ATOM 871 C C . SER A 1 106 ? 5.247 -27.435 1.924 1.00 44.69 106 SER A C 1
ATOM 873 O O . SER A 1 106 ? 5.058 -27.596 0.716 1.00 44.69 106 SER A O 1
ATOM 875 N N . ARG A 1 107 ? 5.837 -28.338 2.707 1.00 41.78 107 ARG A N 1
ATOM 876 C CA . ARG A 1 107 ? 6.017 -29.745 2.347 1.00 41.78 107 ARG A CA 1
ATOM 877 C C . ARG A 1 107 ? 4.727 -30.488 2.624 1.00 41.78 107 ARG A C 1
ATOM 879 O O . ARG A 1 107 ? 4.097 -30.149 3.647 1.00 41.78 107 ARG A O 1
#

Sequence (107 aa):
MTDEKVSYRRKDIIKILADLNVMVVSLDRIGSYYSECKSIEEYHALSSNFLDEWKILPKLANARKILDSAFSYELGDDDMDELEREFQDLQYWSMKNPKPLKKGKSR

Solvent-accessible surface area (backbone atoms only — not comparable to full-atom values): 6692 Å² total; per-residue (Å²): 131,83,71,96,67,80,75,76,60,67,71,58,53,52,50,40,52,53,55,49,49,55,50,54,58,49,51,53,51,55,58,65,43,48,84,74,42,94,43,71,65,55,45,50,47,55,54,50,47,48,40,63,75,70,41,43,62,63,51,52,53,54,39,49,56,60,63,52,70,59,55,58,78,64,62,48,100,82,76,36,30,55,61,57,59,75,44,67,84,64,84,73,82,38,94,91,42,78,62,81,79,77,76,73,80,84,125

pLDDT: mean 90.83, std 12.33, range [40.22, 98.5]